Protein AF-A0A838NXM6-F1 (afdb_monomer_lite)

Radius of gyration: 15.64 Å; chains: 1; bounding box: 37×20×40 Å

Foldseek 3Di:
DVVVVVVVCVVVCVCVCQQVDVVFDWDDDPPDTDTRSPVSVVVVVVVVVVVVVVVVVPD

Sequence (59 aa):
VTLILIGLLLWSGSLSWFGRLPGDIRIERDSFQIFVPLVSMIVVSVVISLVLYLMKRYL

pLDDT: mean 86.79, std 6.95, range [71.31, 96.88]

Structure (mmCIF, N/CA/C/O backbone):
data_AF-A0A838NXM6-F1
#
_entry.id   AF-A0A838NXM6-F1
#
loop_
_atom_site.group_PDB
_atom_site.id
_atom_site.type_symbol
_atom_site.label_atom_id
_atom_site.label_alt_id
_atom_site.label_comp_id
_atom_site.label_asym_id
_atom_site.label_entity_id
_atom_site.label_seq_id
_atom_site.pdbx_PDB_ins_code
_atom_site.Cartn_x
_atom_site.Cartn_y
_atom_site.Cartn_z
_atom_site.occupancy
_atom_site.B_iso_or_equiv
_atom_site.auth_seq_id
_atom_site.auth_comp_id
_atom_site.auth_asym_id
_atom_site.auth_atom_id
_atom_site.pdbx_PDB_model_num
ATOM 1 N N . VAL A 1 1 ? 11.521 -9.081 16.941 1.00 87.12 1 VAL A N 1
ATOM 2 C CA . VAL A 1 1 ? 10.490 -10.122 16.693 1.00 87.12 1 VAL A CA 1
ATOM 3 C C . VAL A 1 1 ? 9.514 -9.703 15.596 1.00 87.12 1 VAL A C 1
ATOM 5 O O . VAL A 1 1 ? 9.444 -10.391 14.590 1.00 87.12 1 VAL A O 1
ATOM 8 N N . THR A 1 2 ? 8.837 -8.557 15.705 1.00 86.88 2 THR A N 1
ATOM 9 C CA . THR A 1 2 ? 7.850 -8.078 14.710 1.00 86.88 2 THR A CA 1
ATOM 10 C C . THR A 1 2 ? 8.421 -7.932 13.294 1.00 86.88 2 THR A C 1
ATOM 12 O O . THR A 1 2 ? 7.836 -8.436 12.345 1.00 86.88 2 THR A O 1
ATOM 15 N N . LEU A 1 3 ? 9.613 -7.339 13.150 1.00 87.12 3 LEU A N 1
ATOM 16 C CA . LEU A 1 3 ? 10.310 -7.235 11.857 1.00 87.12 3 LEU A CA 1
ATOM 17 C C . LEU A 1 3 ? 10.684 -8.599 11.256 1.00 87.12 3 LEU A C 1
ATOM 19 O O . LEU A 1 3 ? 10.665 -8.756 10.042 1.00 87.12 3 LEU A O 1
ATOM 23 N N . ILE A 1 4 ? 10.985 -9.591 12.100 1.00 90.50 4 ILE A N 1
ATOM 24 C CA . ILE A 1 4 ? 11.342 -10.951 11.666 1.00 90.50 4 ILE A CA 1
ATOM 25 C C . ILE A 1 4 ? 10.100 -11.662 11.116 1.00 90.50 4 ILE A C 1
ATOM 27 O O . ILE A 1 4 ? 10.171 -12.303 10.073 1.00 90.50 4 ILE A O 1
ATOM 31 N N . LEU A 1 5 ? 8.948 -11.492 11.774 1.00 88.56 5 LEU A N 1
ATOM 32 C CA . LEU A 1 5 ? 7.666 -12.024 11.302 1.00 88.56 5 LEU A CA 1
ATOM 33 C C . LEU 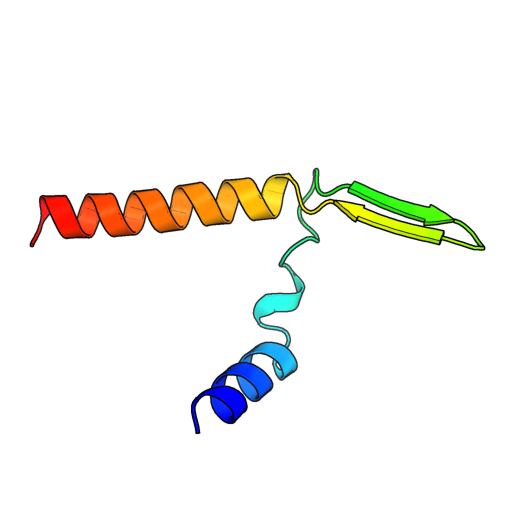A 1 5 ? 7.236 -11.382 9.977 1.00 88.56 5 LEU A C 1
ATOM 35 O O . LEU A 1 5 ? 6.830 -12.095 9.064 1.00 88.56 5 LEU A O 1
ATOM 39 N N . ILE A 1 6 ? 7.382 -10.060 9.843 1.00 85.56 6 ILE A N 1
ATOM 40 C CA . ILE A 1 6 ? 7.109 -9.351 8.583 1.00 85.56 6 ILE A CA 1
ATOM 41 C C . ILE A 1 6 ? 8.062 -9.840 7.482 1.00 85.56 6 ILE A C 1
ATOM 43 O O . ILE A 1 6 ? 7.612 -10.146 6.383 1.00 85.56 6 ILE A O 1
ATOM 47 N N . GLY A 1 7 ? 9.358 -9.988 7.781 1.00 83.81 7 GLY A N 1
ATOM 48 C CA . GLY A 1 7 ? 10.349 -10.505 6.834 1.00 83.81 7 GLY A CA 1
ATOM 49 C C . GLY A 1 7 ? 10.035 -11.920 6.337 1.00 83.81 7 GLY A C 1
ATOM 50 O O . GLY A 1 7 ? 10.085 -12.165 5.136 1.00 83.81 7 GLY A O 1
ATOM 51 N N . LEU A 1 8 ? 9.634 -12.830 7.231 1.00 85.94 8 LEU A N 1
ATOM 52 C CA . LEU A 1 8 ? 9.199 -14.188 6.875 1.00 85.94 8 LEU A CA 1
ATOM 53 C C . LEU A 1 8 ? 7.923 -14.198 6.023 1.00 85.94 8 LEU A C 1
ATOM 55 O O . LEU A 1 8 ? 7.822 -14.979 5.077 1.00 85.94 8 LEU A O 1
ATOM 59 N N . LEU A 1 9 ? 6.961 -13.324 6.330 1.00 80.44 9 LEU A N 1
ATOM 60 C CA . LEU A 1 9 ? 5.713 -13.201 5.574 1.00 80.44 9 LEU A CA 1
ATOM 61 C C . LEU A 1 9 ? 5.945 -12.650 4.158 1.00 80.44 9 LEU A C 1
ATOM 63 O O . LEU A 1 9 ? 5.290 -13.073 3.208 1.00 80.44 9 LEU A O 1
ATOM 67 N N . LEU A 1 10 ? 6.885 -11.714 4.010 1.00 80.12 10 LEU A N 1
ATOM 68 C CA . LEU A 1 10 ? 7.301 -11.203 2.705 1.00 80.12 1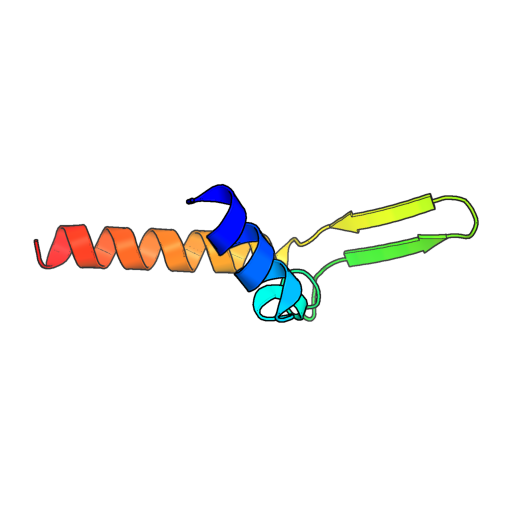0 LEU A CA 1
ATOM 69 C C . LEU A 1 10 ? 8.086 -12.264 1.920 1.00 80.12 10 LEU A C 1
ATOM 71 O O . LEU A 1 10 ? 7.868 -12.422 0.719 1.00 80.12 10 LEU A O 1
ATOM 75 N N . TRP A 1 11 ? 8.953 -13.023 2.596 1.00 80.19 11 TRP A N 1
ATOM 76 C CA . TRP A 1 11 ? 9.769 -14.074 1.983 1.00 80.19 11 TRP A CA 1
ATOM 77 C C . TRP A 1 11 ? 8.950 -15.278 1.502 1.00 80.19 11 TRP A C 1
ATOM 79 O O . TRP A 1 11 ? 9.270 -15.854 0.466 1.00 80.19 11 TRP A O 1
ATOM 89 N N . SER A 1 12 ? 7.851 -15.620 2.182 1.00 84.69 12 SER A N 1
ATOM 90 C CA . SER A 1 12 ? 6.962 -16.719 1.772 1.00 84.69 12 SER A CA 1
ATOM 91 C C . SER A 1 12 ? 6.211 -16.460 0.459 1.00 84.69 12 SER A C 1
ATOM 93 O O . SER A 1 12 ? 5.483 -17.329 -0.016 1.00 84.69 12 SER A O 1
ATOM 95 N N . GLY A 1 13 ? 6.348 -15.268 -0.132 1.00 76.69 13 GLY A N 1
ATOM 96 C CA . GLY A 1 13 ? 5.642 -14.896 -1.356 1.00 76.69 13 GLY A CA 1
ATOM 97 C C . GLY A 1 13 ? 4.153 -14.632 -1.136 1.00 76.69 13 GLY A C 1
ATOM 98 O O . GLY A 1 13 ? 3.428 -14.423 -2.110 1.00 76.69 13 GLY A O 1
ATOM 99 N N . SER A 1 14 ? 3.693 -14.572 0.119 1.00 75.94 14 SER A N 1
ATOM 100 C CA . SER A 1 14 ? 2.291 -14.313 0.465 1.00 75.94 14 SER A CA 1
ATOM 101 C C . SER A 1 14 ? 1.803 -12.939 -0.009 1.00 75.94 14 SER A C 1
ATOM 103 O O . SER A 1 14 ? 0.612 -12.755 -0.211 1.00 75.94 14 SER A O 1
ATOM 105 N N . LEU A 1 15 ? 2.714 -11.990 -0.265 1.00 74.12 15 LEU A N 1
ATOM 106 C CA . LEU A 1 15 ? 2.421 -10.687 -0.880 1.00 74.12 15 LEU A CA 1
ATOM 107 C C . LEU A 1 15 ? 2.845 -10.587 -2.359 1.00 74.12 15 LEU A C 1
ATOM 109 O O . LEU A 1 15 ? 2.806 -9.504 -2.930 1.00 74.12 15 LEU A O 1
ATOM 113 N N . SER A 1 16 ? 3.253 -11.680 -3.010 1.00 74.88 16 SER A N 1
ATOM 114 C CA . SER A 1 16 ? 3.751 -11.640 -4.401 1.00 74.88 16 SER A CA 1
ATOM 115 C C . SER A 1 16 ? 2.696 -11.204 -5.428 1.00 74.88 16 SER A C 1
ATOM 117 O O . SER A 1 16 ? 3.050 -10.696 -6.494 1.00 74.88 16 SER A O 1
ATOM 119 N N . TRP A 1 17 ? 1.413 -11.364 -5.091 1.00 75.94 17 TRP A N 1
ATOM 120 C CA . TRP A 1 17 ? 0.265 -10.878 -5.858 1.00 75.94 17 TRP A CA 1
ATOM 121 C C . TRP A 1 17 ? 0.006 -9.377 -5.665 1.00 75.94 17 TRP A C 1
ATOM 123 O O . TRP A 1 17 ? -0.672 -8.761 -6.487 1.00 75.94 17 TRP A O 1
ATOM 133 N N . PHE A 1 18 ? 0.540 -8.779 -4.596 1.00 76.38 18 PHE A N 1
ATOM 134 C CA . PHE A 1 18 ? 0.295 -7.389 -4.244 1.00 76.38 18 PHE A CA 1
ATOM 135 C C . PHE A 1 18 ? 0.972 -6.463 -5.257 1.00 76.38 18 PHE A C 1
ATOM 137 O O . PHE A 1 18 ? 2.193 -6.483 -5.428 1.00 76.38 18 PHE A O 1
ATOM 144 N N . GLY A 1 19 ? 0.169 -5.673 -5.967 1.00 72.56 19 GLY A N 1
ATOM 145 C CA . GLY A 1 19 ? 0.639 -4.813 -7.043 1.00 72.56 19 GLY A CA 1
ATOM 146 C C . GLY A 1 19 ? 0.855 -5.525 -8.395 1.00 72.56 19 GLY A C 1
ATOM 147 O O . GLY A 1 19 ? 1.481 -4.971 -9.297 1.00 72.56 19 GLY A O 1
ATOM 148 N N . ARG A 1 20 ? 0.372 -6.766 -8.552 1.00 78.94 20 ARG A N 1
ATOM 149 C CA . ARG A 1 20 ? 0.300 -7.480 -9.845 1.00 78.94 20 ARG A CA 1
ATOM 150 C C . ARG A 1 20 ? -1.140 -7.664 -10.331 1.00 78.94 20 ARG A C 1
ATOM 152 O O . ARG A 1 20 ? -1.404 -8.551 -11.143 1.00 78.94 20 ARG A O 1
ATOM 159 N N . LEU A 1 21 ? -2.080 -6.879 -9.809 1.00 80.31 21 LEU A N 1
ATOM 160 C CA . LEU A 1 21 ? -3.481 -6.997 -10.188 1.00 80.31 21 LEU A CA 1
ATOM 161 C C . LEU A 1 21 ? -3.702 -6.411 -11.591 1.00 80.31 21 LEU A C 1
ATOM 163 O O . LEU A 1 21 ? -3.018 -5.459 -11.977 1.00 80.31 21 LEU A O 1
ATOM 167 N N . PRO A 1 22 ? -4.656 -6.950 -12.372 1.00 71.31 22 PRO A N 1
ATOM 168 C CA . PRO A 1 22 ? -5.043 -6.341 -13.638 1.00 71.31 22 PRO A CA 1
ATOM 169 C C . PRO A 1 22 ? -5.513 -4.901 -13.382 1.00 71.31 22 PRO A C 1
ATOM 171 O O . PRO A 1 22 ? -6.456 -4.674 -12.628 1.00 71.31 22 PRO A O 1
ATOM 174 N N . GLY A 1 23 ? -4.817 -3.933 -13.982 1.00 80.88 23 GLY A N 1
ATOM 175 C CA . GLY A 1 23 ? -5.019 -2.496 -13.758 1.00 80.88 23 GLY A CA 1
ATOM 176 C C . GLY A 1 23 ? -3.931 -1.817 -12.914 1.00 80.88 23 GLY A C 1
ATOM 177 O O . GLY A 1 23 ? -3.876 -0.588 -12.890 1.00 80.88 23 GLY A O 1
ATOM 178 N N . ASP A 1 24 ? -3.025 -2.574 -12.287 1.00 85.94 24 ASP A N 1
ATOM 179 C CA . ASP A 1 24 ? -1.771 -2.017 -11.776 1.00 85.94 24 ASP A CA 1
ATOM 180 C C . ASP A 1 24 ? -0.849 -1.688 -12.962 1.00 85.94 24 ASP A C 1
ATOM 182 O O . ASP A 1 24 ? -0.592 -2.520 -13.837 1.00 85.94 24 ASP A O 1
ATOM 186 N N . ILE A 1 25 ? -0.369 -0.446 -13.021 1.00 84.00 25 ILE A N 1
ATOM 187 C CA . ILE A 1 25 ? 0.418 0.049 -14.151 1.00 84.00 25 ILE A CA 1
ATOM 188 C C . ILE A 1 25 ? 1.885 -0.252 -13.871 1.00 84.00 25 ILE A C 1
ATOM 190 O O . ILE A 1 25 ? 2.483 0.306 -12.948 1.00 84.00 25 ILE A O 1
ATOM 194 N N . ARG A 1 26 ? 2.477 -1.113 -14.698 1.00 82.50 26 ARG A N 1
ATOM 195 C CA . ARG A 1 26 ? 3.917 -1.353 -14.702 1.00 82.50 26 ARG A CA 1
ATOM 196 C C . ARG A 1 26 ? 4.489 -0.940 -16.048 1.00 82.50 26 ARG A C 1
ATOM 198 O O . ARG A 1 26 ? 4.189 -1.548 -17.071 1.00 82.50 26 ARG A O 1
ATOM 205 N N . ILE A 1 27 ? 5.283 0.124 -16.040 1.00 82.69 27 ILE A N 1
ATOM 206 C CA . ILE A 1 27 ? 5.965 0.624 -17.231 1.00 82.69 27 ILE A CA 1
ATOM 207 C C . ILE A 1 27 ? 7.439 0.287 -17.055 1.00 82.69 27 ILE A C 1
ATOM 209 O O . ILE A 1 27 ? 8.137 0.947 -16.290 1.00 82.69 27 ILE A O 1
ATOM 213 N N . GLU A 1 28 ? 7.892 -0.755 -17.745 1.00 85.50 28 GLU A N 1
ATOM 214 C CA . GLU A 1 28 ? 9.304 -1.127 -17.822 1.00 85.50 28 GLU A CA 1
ATOM 215 C C . GLU A 1 28 ? 9.891 -0.544 -19.118 1.00 85.50 28 GLU A C 1
ATOM 217 O O . GLU A 1 28 ? 9.448 -0.854 -20.225 1.00 85.50 28 GLU A O 1
ATOM 222 N N . ARG A 1 29 ? 10.853 0.369 -18.973 1.00 86.94 29 ARG A N 1
ATOM 223 C CA . ARG A 1 29 ? 11.688 0.940 -20.040 1.00 86.94 29 ARG A CA 1
ATOM 224 C C . ARG A 1 29 ? 13.150 0.615 -19.734 1.00 86.94 29 ARG A C 1
ATOM 226 O O . ARG A 1 29 ? 13.504 0.437 -18.571 1.00 86.94 29 ARG A O 1
ATOM 233 N N . ASP A 1 30 ? 14.005 0.626 -20.754 1.00 82.75 30 ASP A N 1
ATOM 234 C CA . ASP A 1 30 ? 15.419 0.219 -20.649 1.00 82.75 30 ASP A CA 1
ATOM 235 C C . ASP A 1 30 ? 16.220 0.959 -19.562 1.00 82.75 30 ASP A C 1
ATOM 237 O O . ASP A 1 30 ? 17.176 0.417 -19.017 1.00 82.75 30 ASP A O 1
ATOM 241 N N . SER A 1 31 ? 15.828 2.188 -19.215 1.00 87.31 31 SER A N 1
ATOM 242 C CA . SER A 1 31 ? 16.477 3.005 -18.174 1.00 87.31 31 SER A CA 1
ATOM 243 C C . SER A 1 31 ? 15.553 3.389 -17.009 1.00 87.31 31 SER A C 1
ATOM 245 O O . SER A 1 31 ? 15.998 4.079 -16.092 1.00 87.31 31 SER A O 1
ATOM 247 N N . PHE A 1 32 ? 14.278 2.970 -17.011 1.00 85.25 32 PHE A N 1
ATOM 248 C CA . PHE A 1 32 ? 13.332 3.349 -15.956 1.00 85.25 32 PHE A CA 1
ATOM 249 C C . PHE A 1 32 ? 12.195 2.343 -15.772 1.00 85.25 32 PHE A C 1
ATOM 251 O O . PHE A 1 32 ? 11.566 1.909 -16.732 1.00 85.25 32 PHE A O 1
ATOM 258 N N . GLN A 1 33 ? 11.892 2.020 -14.518 1.00 85.38 33 GLN A N 1
ATOM 259 C CA . GLN A 1 33 ? 10.763 1.173 -14.148 1.00 85.38 33 GLN A CA 1
ATOM 260 C C . GLN A 1 33 ? 9.811 1.983 -13.267 1.00 85.38 33 GLN A C 1
ATOM 262 O O . GLN A 1 33 ? 10.176 2.378 -12.160 1.00 85.38 33 GLN A O 1
ATOM 267 N N . ILE A 1 34 ? 8.595 2.237 -13.756 1.00 85.81 34 ILE A N 1
ATOM 268 C CA . ILE A 1 34 ? 7.521 2.849 -12.965 1.00 85.81 34 ILE A CA 1
ATOM 269 C C . ILE A 1 34 ? 6.570 1.758 -12.522 1.00 85.81 34 ILE A C 1
ATOM 271 O O . ILE A 1 34 ? 6.039 1.007 -13.343 1.00 85.81 34 ILE A O 1
ATOM 275 N N . PHE A 1 35 ? 6.298 1.740 -11.225 1.00 86.38 35 PHE A N 1
ATOM 276 C CA . PHE A 1 35 ? 5.291 0.889 -10.630 1.00 86.38 35 PHE A CA 1
ATOM 277 C C . PHE A 1 35 ? 4.203 1.737 -9.978 1.00 86.38 35 PHE A C 1
ATOM 279 O O . PHE A 1 35 ? 4.471 2.449 -9.011 1.00 86.38 35 PHE A O 1
ATOM 286 N N . VAL A 1 36 ? 2.978 1.657 -10.500 1.00 89.69 36 VAL A N 1
ATOM 287 C CA . VAL A 1 36 ? 1.811 2.356 -9.950 1.00 89.69 36 VAL A CA 1
ATOM 288 C C . VAL A 1 36 ? 0.738 1.326 -9.579 1.00 89.69 36 VAL A C 1
ATOM 290 O O . VAL A 1 36 ? -0.066 0.931 -10.429 1.00 89.69 36 VAL A O 1
ATOM 293 N N . PRO A 1 37 ? 0.706 0.869 -8.315 1.00 88.00 37 PRO A N 1
ATOM 294 C CA . PRO A 1 37 ? -0.236 -0.144 -7.850 1.00 88.00 37 PRO A CA 1
ATOM 295 C C . PRO A 1 37 ? -1.612 0.471 -7.528 1.00 88.00 37 PRO A C 1
ATOM 297 O O . PRO A 1 37 ? -2.061 0.447 -6.381 1.00 88.00 37 PRO A O 1
ATOM 300 N N . LEU A 1 38 ? -2.266 1.091 -8.518 1.00 88.31 38 LEU A N 1
ATOM 301 C CA . LEU A 1 38 ? -3.534 1.812 -8.327 1.00 88.31 38 LEU A CA 1
ATOM 302 C C . LEU A 1 38 ? -4.637 0.902 -7.787 1.00 88.31 38 LEU A C 1
ATOM 304 O O . LEU A 1 38 ? -5.295 1.239 -6.801 1.00 88.31 38 LEU A O 1
ATOM 308 N N . VAL A 1 39 ? -4.825 -0.257 -8.414 1.00 89.31 39 VAL A N 1
ATOM 309 C CA . VAL A 1 39 ? -5.904 -1.181 -8.055 1.00 89.31 39 VAL A CA 1
ATOM 310 C C . VAL A 1 39 ? -5.611 -1.804 -6.703 1.00 89.31 39 VAL A C 1
ATOM 312 O O . VAL A 1 39 ? -6.482 -1.834 -5.834 1.00 89.31 39 VAL A O 1
ATOM 315 N N . SER A 1 40 ? -4.367 -2.223 -6.483 1.00 89.69 40 SER A N 1
ATOM 316 C CA . SER A 1 40 ? -3.952 -2.786 -5.198 1.00 89.69 40 SER A CA 1
ATOM 317 C C . SER A 1 40 ? -4.166 -1.812 -4.031 1.00 89.69 40 SER A C 1
ATOM 319 O O . SER A 1 40 ? -4.663 -2.224 -2.982 1.00 89.69 40 SER A O 1
ATOM 321 N N . MET A 1 41 ? -3.877 -0.516 -4.202 1.00 91.31 41 MET A N 1
ATOM 322 C CA . MET A 1 41 ? -4.111 0.485 -3.148 1.00 91.31 41 MET A CA 1
ATOM 323 C C . MET A 1 41 ? -5.598 0.734 -2.883 1.00 91.31 41 MET A C 1
ATOM 325 O O . MET A 1 41 ? -5.998 0.867 -1.724 1.00 91.31 41 MET A O 1
ATOM 329 N N . ILE A 1 42 ? -6.431 0.736 -3.928 1.00 92.94 42 ILE A N 1
ATOM 330 C CA . ILE A 1 42 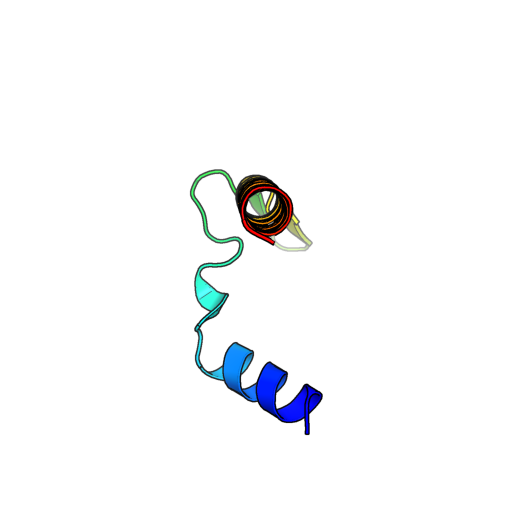? -7.890 0.831 -3.777 1.00 92.94 42 ILE A CA 1
ATOM 331 C C . ILE A 1 42 ? -8.422 -0.373 -2.993 1.00 92.94 42 ILE A C 1
ATOM 333 O O . ILE A 1 42 ? -9.176 -0.197 -2.038 1.00 92.94 42 ILE A O 1
ATOM 337 N N . VAL A 1 43 ? -7.995 -1.588 -3.349 1.00 91.44 43 VAL A N 1
ATOM 338 C CA . VAL A 1 43 ? -8.404 -2.816 -2.652 1.00 91.44 43 VAL A CA 1
ATOM 339 C C . VAL A 1 43 ? -8.026 -2.750 -1.175 1.00 91.44 43 VAL A C 1
ATOM 341 O O . VAL A 1 43 ? -8.876 -2.997 -0.321 1.00 91.44 43 VAL A O 1
ATOM 344 N N . VAL A 1 44 ? -6.790 -2.360 -0.852 1.00 92.50 44 VAL A N 1
ATOM 345 C CA . VAL A 1 44 ? -6.356 -2.208 0.547 1.00 92.50 44 VAL A CA 1
ATOM 346 C C . VAL A 1 44 ? -7.207 -1.193 1.291 1.00 92.50 44 VAL A C 1
ATOM 348 O O . VAL A 1 44 ? -7.641 -1.474 2.407 1.00 92.50 44 VAL A O 1
ATOM 351 N N . SER A 1 45 ? -7.480 -0.040 0.679 1.00 94.88 45 SER A N 1
ATOM 352 C CA . SER A 1 45 ? -8.320 0.987 1.290 1.00 94.88 45 SER A CA 1
ATOM 353 C C . SER A 1 45 ? -9.715 0.448 1.609 1.00 94.88 45 SER A C 1
ATOM 355 O O . SER A 1 45 ? -10.156 0.567 2.751 1.00 94.88 45 SER A O 1
ATOM 357 N N . VAL A 1 46 ? -10.369 -0.218 0.654 1.00 96.31 46 VAL A N 1
ATOM 358 C CA . VAL A 1 46 ? -11.703 -0.807 0.848 1.00 96.31 46 VAL A CA 1
ATOM 359 C C . VAL A 1 46 ? -11.687 -1.877 1.936 1.00 96.31 46 VAL A C 1
ATOM 361 O O . VAL A 1 46 ? -12.567 -1.877 2.794 1.00 96.31 46 VAL A O 1
ATOM 364 N N . VAL A 1 47 ? -10.688 -2.765 1.941 1.00 95.81 47 VAL A N 1
ATOM 365 C CA . VAL A 1 47 ? -10.567 -3.827 2.951 1.00 95.81 47 VAL A CA 1
ATOM 366 C C . VAL A 1 47 ? -10.411 -3.230 4.347 1.00 95.81 47 VAL A C 1
ATOM 368 O O . VAL A 1 47 ? -11.149 -3.609 5.255 1.00 95.81 47 VAL A O 1
ATOM 371 N N . ILE A 1 48 ? -9.502 -2.268 4.524 1.00 96.31 48 ILE A N 1
ATOM 372 C CA . ILE A 1 48 ? -9.300 -1.597 5.814 1.00 96.31 48 ILE A CA 1
ATOM 373 C C . ILE A 1 48 ? -10.579 -0.877 6.243 1.00 96.31 48 ILE A C 1
ATOM 375 O O . ILE A 1 48 ? -11.018 -1.034 7.382 1.00 96.31 48 ILE A O 1
ATOM 379 N N . SER A 1 49 ? -11.211 -0.123 5.341 1.00 96.62 49 SER A N 1
ATOM 380 C CA . SER A 1 49 ? -12.466 0.572 5.633 1.00 96.62 49 SER A CA 1
ATOM 381 C C . SER A 1 49 ? -13.576 -0.392 6.042 1.00 96.62 49 SER A C 1
ATOM 383 O O . SER A 1 49 ? -14.292 -0.108 7.000 1.00 96.62 49 SER A O 1
ATOM 385 N N . LEU A 1 50 ? -13.702 -1.540 5.372 1.00 96.56 50 LEU A N 1
ATOM 386 C CA . LEU A 1 50 ? -14.696 -2.558 5.701 1.00 96.56 50 LEU A CA 1
ATOM 387 C C . LEU A 1 50 ? -14.421 -3.190 7.068 1.00 96.56 50 LEU A C 1
ATOM 389 O O . LEU A 1 50 ? -15.343 -3.332 7.866 1.00 96.56 50 LEU A O 1
ATOM 393 N N . VAL A 1 51 ? -13.165 -3.522 7.370 1.00 96.38 51 VAL A N 1
ATOM 394 C CA . VAL A 1 51 ? -12.774 -4.057 8.683 1.00 96.38 51 VAL A CA 1
ATOM 395 C C . VAL A 1 51 ? -13.100 -3.056 9.789 1.00 96.38 51 VAL A C 1
ATOM 397 O O . VAL A 1 51 ? -13.766 -3.416 10.757 1.00 96.38 51 VAL A O 1
ATOM 400 N N . LEU A 1 52 ? -12.709 -1.789 9.630 1.00 96.38 52 LEU A N 1
ATOM 401 C CA . LEU A 1 52 ? -13.016 -0.735 10.601 1.00 96.38 52 LEU A CA 1
ATOM 402 C C . LEU A 1 52 ? -14.524 -0.506 10.744 1.00 96.38 52 LEU A C 1
ATOM 404 O O . LEU A 1 52 ? -15.011 -0.286 11.852 1.00 96.38 52 LEU A O 1
ATOM 408 N N . TYR A 1 53 ? -15.271 -0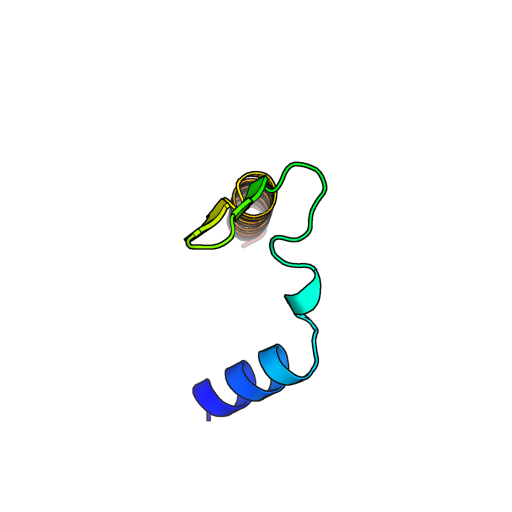.580 9.641 1.00 96.88 53 TYR A N 1
ATOM 409 C CA . TYR A 1 53 ? -16.727 -0.485 9.654 1.00 96.88 53 TYR A CA 1
ATOM 410 C C . TYR A 1 53 ? -17.361 -1.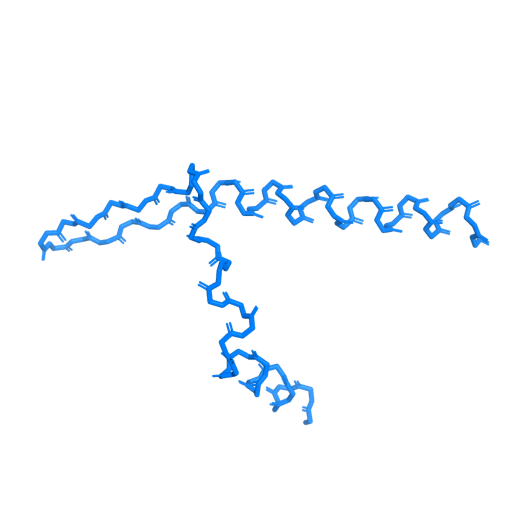628 10.452 1.00 96.88 53 TYR A C 1
ATOM 412 O O . TYR A 1 53 ? -18.209 -1.374 11.305 1.00 96.88 53 TYR A O 1
ATOM 420 N N . LEU A 1 54 ? -16.930 -2.870 10.217 1.00 96.38 54 LEU A N 1
ATOM 421 C CA . LEU A 1 54 ? -17.423 -4.040 10.942 1.00 96.38 54 LEU A CA 1
ATOM 422 C C . LEU A 1 54 ? -17.054 -3.963 12.425 1.00 96.38 54 LEU A C 1
ATOM 424 O O . LEU A 1 54 ? -17.917 -4.183 13.269 1.00 96.38 54 LEU A O 1
ATOM 428 N N . MET A 1 55 ? -15.823 -3.566 12.753 1.00 96.50 55 MET A N 1
ATOM 429 C CA . MET A 1 55 ? -15.426 -3.330 14.142 1.00 96.50 55 MET A CA 1
ATOM 430 C C . MET A 1 55 ? -16.325 -2.282 14.796 1.00 96.50 55 MET A C 1
ATOM 432 O O . MET A 1 55 ? -16.875 -2.549 15.850 1.00 96.50 55 MET A O 1
ATOM 436 N N . LYS A 1 56 ? -16.570 -1.138 14.147 1.00 95.81 56 LYS A N 1
ATOM 437 C CA . LYS A 1 56 ? -17.467 -0.098 14.680 1.00 95.81 56 LYS A CA 1
ATOM 438 C C . LYS A 1 56 ? -18.928 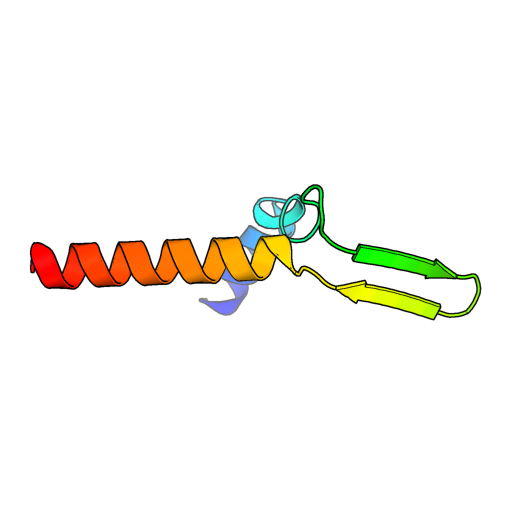-0.556 14.796 1.00 95.81 56 LYS A C 1
ATOM 440 O O . LYS A 1 56 ? -19.693 0.009 15.569 1.00 95.81 56 LYS A O 1
ATOM 445 N N . ARG A 1 57 ? -19.360 -1.498 13.955 1.00 93.75 57 ARG A N 1
ATOM 446 C CA . ARG A 1 57 ? -20.747 -1.977 13.929 1.00 93.75 57 ARG A CA 1
ATOM 447 C C . ARG A 1 57 ? -21.021 -3.028 15.003 1.00 93.75 57 ARG A C 1
ATOM 449 O O . ARG A 1 57 ? -22.148 -3.073 15.489 1.00 93.75 57 ARG A O 1
ATOM 456 N N . TYR A 1 58 ? -20.044 -3.881 15.303 1.00 92.62 58 TYR A N 1
ATOM 457 C CA . TYR A 1 58 ? -20.208 -5.044 16.181 1.00 92.62 58 TYR A CA 1
ATOM 458 C C . TYR A 1 58 ? -19.508 -4.918 17.541 1.00 92.62 58 TYR A C 1
ATOM 460 O O . TYR A 1 58 ? -19.829 -5.701 18.433 1.00 92.62 58 TYR A O 1
ATOM 468 N N . LEU A 1 59 ? -18.570 -3.978 17.692 1.00 86.94 59 LEU A N 1
ATOM 469 C CA . LEU A 1 59 ? -17.873 -3.652 18.940 1.00 86.94 59 LEU A CA 1
ATOM 470 C C . LEU A 1 59 ? -18.429 -2.346 19.519 1.00 86.94 59 LEU A C 1
ATOM 472 O O . LEU A 1 59 ? -18.645 -2.308 20.747 1.00 86.94 59 LEU A O 1
#

Secondary structure (DSSP, 8-state):
-HHHHHHHHHHTTTTTTTT-STT-EEEEETTEEEEE-HHHHHHHHHHHHHHHHHHHHH-